Protein AF-A0A846DKX8-F1 (afdb_monomer_lite)

Foldseek 3Di:
DCVVVVCQCPPPHQCVDPVSVVVVVVLLVVLVVLLVVCVVVVHNVSCVPPPQVCPVVVCVVVVNQLVVVLVSLVVVLVPDDPPPNHHPVVNVSSNVSSVVVSVSSD

Radius of gyration: 14.52 Å; chains: 1; bounding box: 29×30×36 Å

Sequence (106 aa):
CIKKYPYLNDAGEANSTPVFKTKCARDIKHYMRLIQYCLVVGGTGPLDEWGIAGQREVYSTLGLPTPPYVAALSFARTRGCAPRDMSAQALTEYNALIDYAINSLS

Secondary structure (DSSP, 8-state):
-TTT-GGGGSTTSTTSSHHHHHHHHHHHHHHHHHHHHHHHHTSSHHHIIIIITTHHHHHHHTT--SHHHHHHHHHHHHH--TTTTS-HHHHHHHHHHHHHHHHTT-

pLDDT: mean 95.01, std 2.7, range [78.56, 98.06]

Structure (mmCIF, N/CA/C/O backbone):
data_AF-A0A846DKX8-F1
#
_entry.id   AF-A0A846DKX8-F1
#
loop_
_atom_site.group_PDB
_atom_site.id
_atom_site.typ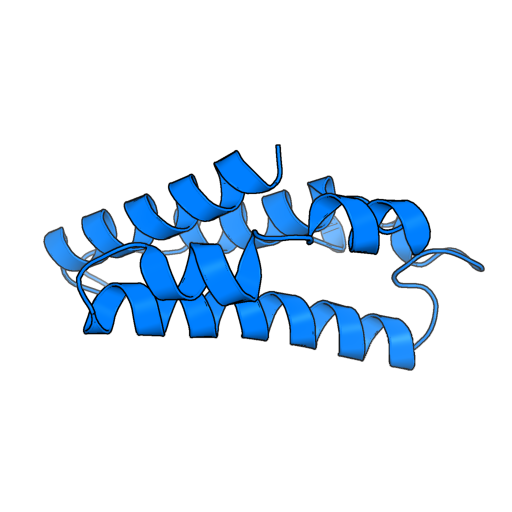e_symbol
_atom_site.label_atom_id
_atom_site.label_alt_id
_atom_site.label_comp_id
_atom_site.label_asym_id
_atom_site.label_entity_id
_atom_site.label_seq_id
_atom_site.pdbx_PDB_ins_code
_atom_site.Cartn_x
_atom_site.Cartn_y
_atom_site.Cartn_z
_atom_site.occupancy
_atom_site.B_iso_or_equiv
_atom_site.auth_seq_id
_atom_site.auth_comp_id
_atom_site.auth_asym_id
_atom_site.auth_atom_id
_atom_site.pdbx_PDB_model_num
ATOM 1 N N . CYS A 1 1 ? 2.083 9.476 -4.465 1.00 80.88 1 CYS A N 1
ATOM 2 C CA . CYS A 1 1 ? 3.222 8.643 -4.913 1.00 80.88 1 CYS A CA 1
ATOM 3 C C . CYS A 1 1 ? 4.049 9.317 -6.015 1.00 80.88 1 CYS A C 1
ATOM 5 O O . CYS A 1 1 ? 5.119 9.808 -5.691 1.00 80.88 1 CYS A O 1
ATOM 7 N N . ILE A 1 2 ? 3.574 9.423 -7.265 1.00 90.00 2 ILE A N 1
ATOM 8 C CA . ILE A 1 2 ? 4.403 9.833 -8.423 1.00 90.00 2 ILE A CA 1
ATOM 9 C C . ILE A 1 2 ? 4.992 11.245 -8.301 1.00 90.00 2 ILE A C 1
ATOM 11 O O . ILE A 1 2 ? 6.154 11.445 -8.620 1.00 90.00 2 ILE A O 1
ATOM 15 N N . LYS A 1 3 ? 4.253 12.211 -7.737 1.00 91.62 3 LYS A N 1
ATOM 16 C CA . LYS A 1 3 ? 4.796 13.557 -7.461 1.00 91.62 3 LYS A CA 1
ATOM 17 C C . LYS A 1 3 ? 6.034 13.534 -6.545 1.00 91.62 3 LYS A C 1
ATOM 19 O O . LYS A 1 3 ? 6.894 14.391 -6.676 1.00 91.62 3 LYS A O 1
ATOM 24 N N . LYS A 1 4 ? 6.109 12.572 -5.615 1.00 93.62 4 LYS A N 1
ATOM 25 C CA . LYS A 1 4 ? 7.245 12.397 -4.692 1.00 93.62 4 LYS A CA 1
ATOM 26 C C . LYS A 1 4 ? 8.397 11.614 -5.338 1.00 93.62 4 LYS A C 1
ATOM 28 O O . LYS A 1 4 ? 9.541 11.823 -4.962 1.00 93.62 4 LYS A O 1
ATOM 33 N N . TYR A 1 5 ? 8.095 10.748 -6.306 1.00 94.94 5 TYR A N 1
ATOM 34 C CA . TYR A 1 5 ? 9.058 9.894 -7.007 1.00 94.94 5 TYR A CA 1
ATOM 35 C C . TYR A 1 5 ? 8.944 10.098 -8.528 1.00 94.94 5 TYR A C 1
ATOM 37 O O . TYR A 1 5 ? 8.446 9.215 -9.231 1.00 94.94 5 TYR A O 1
ATOM 45 N N . PRO A 1 6 ? 9.342 11.277 -9.046 1.00 95.19 6 PRO A N 1
ATOM 46 C CA . PRO A 1 6 ? 9.157 11.614 -10.456 1.00 95.19 6 PRO A CA 1
ATOM 47 C C . PRO A 1 6 ? 9.999 10.743 -11.396 1.00 95.19 6 PRO A C 1
ATOM 49 O O . PRO A 1 6 ? 9.531 10.480 -12.504 1.00 95.19 6 PRO A O 1
ATOM 52 N N . TYR A 1 7 ? 11.153 10.243 -10.928 1.00 94.69 7 TYR A N 1
ATOM 53 C CA . TYR A 1 7 ? 12.066 9.370 -11.683 1.00 94.69 7 TYR A CA 1
ATOM 54 C C . TYR A 1 7 ? 11.379 8.109 -12.222 1.00 94.69 7 TYR A C 1
ATOM 56 O O . TYR A 1 7 ? 11.756 7.589 -13.258 1.00 94.69 7 TYR A O 1
ATOM 64 N N . LEU A 1 8 ? 10.294 7.647 -11.588 1.00 95.19 8 LEU A N 1
ATOM 65 C CA . LEU A 1 8 ? 9.554 6.474 -12.059 1.00 95.19 8 LEU A CA 1
ATOM 66 C C . LEU A 1 8 ? 8.944 6.658 -13.460 1.00 95.19 8 LEU A C 1
ATOM 68 O O . LEU A 1 8 ? 8.486 5.685 -14.056 1.00 95.19 8 LEU A O 1
ATOM 72 N N . ASN A 1 9 ? 8.866 7.893 -13.964 1.00 95.25 9 ASN A N 1
ATOM 73 C CA . ASN A 1 9 ? 8.395 8.186 -15.318 1.00 95.25 9 ASN A CA 1
ATOM 74 C C . ASN A 1 9 ? 9.497 8.079 -16.381 1.00 95.25 9 ASN A C 1
ATOM 76 O O . ASN A 1 9 ? 9.165 8.139 -17.566 1.00 95.25 9 ASN A O 1
ATOM 80 N N . ASP A 1 10 ? 10.761 7.943 -15.980 1.00 95.81 10 ASP A N 1
ATOM 81 C CA . ASP A 1 10 ? 11.889 7.846 -16.899 1.00 95.81 10 ASP A CA 1
ATOM 82 C C . ASP A 1 10 ? 11.808 6.542 -17.707 1.00 95.81 10 ASP A C 1
ATOM 84 O O . ASP A 1 10 ? 11.163 5.570 -17.309 1.00 95.81 10 ASP A O 1
ATOM 88 N N . ALA A 1 11 ? 12.409 6.509 -18.895 1.00 94.44 11 ALA A N 1
ATOM 89 C CA . ALA A 1 11 ? 12.314 5.343 -19.769 1.00 94.44 11 ALA A CA 1
ATOM 90 C C . ALA A 1 11 ? 12.894 4.086 -19.092 1.00 94.44 11 ALA A C 1
ATOM 92 O O . ALA A 1 11 ? 14.018 4.104 -18.604 1.00 94.44 11 ALA A O 1
ATOM 93 N N . GLY A 1 12 ? 12.130 2.989 -19.094 1.00 91.56 12 GLY A N 1
ATOM 94 C CA . GLY A 1 12 ? 12.519 1.732 -18.441 1.00 91.56 12 GLY A CA 1
ATOM 95 C C . GLY A 1 12 ? 12.059 1.596 -16.986 1.00 91.56 12 GLY A C 1
ATOM 96 O O . GLY A 1 12 ? 12.093 0.494 -16.452 1.00 91.56 12 GLY A O 1
ATOM 97 N N . GLU A 1 13 ? 11.545 2.665 -16.374 1.00 94.81 13 GLU A N 1
ATOM 98 C CA . GLU A 1 13 ? 11.098 2.654 -14.979 1.00 94.81 13 GLU A CA 1
ATOM 99 C C . GLU A 1 13 ? 9.640 2.191 -14.804 1.00 94.81 13 GLU A C 1
ATOM 101 O O . GLU A 1 13 ? 8.839 2.131 -15.750 1.00 94.81 13 GLU A O 1
ATOM 106 N N . ALA A 1 14 ? 9.273 1.898 -13.552 1.00 92.56 14 ALA A N 1
ATOM 107 C CA . ALA A 1 14 ? 8.011 1.255 -13.162 1.00 92.56 14 ALA A CA 1
ATOM 108 C C . ALA A 1 14 ? 6.728 2.066 -13.455 1.00 92.56 14 ALA A C 1
ATOM 110 O O . ALA A 1 14 ? 5.623 1.552 -13.287 1.00 92.56 14 ALA A O 1
ATOM 111 N N . ASN A 1 15 ? 6.838 3.325 -13.888 1.00 93.88 15 ASN A N 1
ATOM 112 C CA . ASN A 1 15 ? 5.713 4.198 -14.243 1.00 93.88 15 ASN A CA 1
ATOM 113 C C . ASN A 1 15 ? 5.930 4.919 -15.592 1.00 93.88 15 ASN A C 1
ATOM 115 O O . ASN A 1 15 ? 5.331 5.962 -15.851 1.00 93.88 15 ASN A O 1
ATOM 119 N N . SER A 1 16 ? 6.784 4.370 -16.459 1.00 94.62 16 SER A N 1
ATOM 120 C CA . SER A 1 16 ? 7.209 4.989 -17.722 1.00 94.62 16 SER A CA 1
ATOM 121 C C . SER A 1 16 ? 6.136 4.967 -18.818 1.00 94.62 16 SER A C 1
ATOM 123 O O . SER A 1 16 ? 5.890 5.968 -19.494 1.00 94.62 16 SER A O 1
ATOM 125 N N . THR A 1 17 ? 5.423 3.848 -18.966 1.00 95.75 17 THR A N 1
ATOM 126 C CA . THR A 1 17 ? 4.411 3.658 -20.020 1.00 95.75 17 THR A CA 1
ATOM 127 C C . THR A 1 17 ? 2.981 3.906 -19.520 1.00 95.75 17 THR A C 1
ATOM 129 O O . THR A 1 17 ? 2.704 3.741 -18.327 1.00 95.75 17 THR A O 1
ATOM 132 N N . PRO A 1 18 ? 2.018 4.239 -20.406 1.00 94.94 18 PRO A N 1
ATOM 133 C CA . PRO A 1 18 ? 0.604 4.341 -20.029 1.00 94.94 18 PRO A CA 1
ATOM 134 C C . PRO A 1 18 ? 0.060 3.066 -19.368 1.00 94.94 18 PRO A C 1
ATOM 136 O O . PRO A 1 18 ? -0.674 3.140 -18.388 1.00 94.94 18 PRO A O 1
ATOM 139 N N . VAL A 1 19 ? 0.482 1.892 -19.849 1.00 96.06 19 VAL A N 1
ATOM 140 C CA . VAL A 1 19 ? 0.071 0.596 -19.288 1.00 96.06 19 VAL A CA 1
ATOM 141 C C . VAL A 1 19 ? 0.583 0.427 -17.856 1.00 96.06 19 VAL A C 1
ATOM 143 O O . VAL A 1 19 ? -0.170 -0.013 -16.986 1.00 96.06 19 VAL A O 1
ATOM 146 N N . PHE A 1 20 ? 1.838 0.791 -17.584 1.00 94.81 20 PHE A N 1
ATOM 147 C CA . PHE A 1 20 ? 2.412 0.703 -16.237 1.00 94.81 20 PHE A CA 1
ATOM 148 C C . PHE A 1 20 ? 1.740 1.679 -15.271 1.00 94.81 20 PHE A C 1
ATOM 150 O O . PHE A 1 20 ? 1.392 1.287 -14.159 1.00 94.81 20 PHE A O 1
ATOM 157 N N . LYS A 1 21 ? 1.424 2.895 -15.731 1.00 94.38 21 LYS A N 1
ATOM 158 C CA . LYS A 1 21 ? 0.644 3.880 -14.965 1.00 94.38 21 LYS A CA 1
ATOM 159 C C . LYS A 1 21 ? -0.716 3.323 -14.539 1.00 94.38 21 LYS A C 1
ATOM 161 O O . LYS A 1 21 ? -1.079 3.397 -13.364 1.00 94.38 21 LYS A O 1
ATOM 166 N N . THR A 1 22 ? -1.454 2.711 -15.467 1.00 96.19 22 THR A N 1
ATOM 167 C CA . THR A 1 22 ? -2.756 2.097 -15.162 1.00 96.19 22 THR A CA 1
ATOM 168 C C . THR A 1 22 ? -2.625 0.915 -14.200 1.00 96.19 22 THR A C 1
ATOM 170 O O . THR A 1 22 ? -3.448 0.775 -13.295 1.00 96.19 22 THR A O 1
ATOM 173 N N . LYS A 1 23 ? -1.586 0.081 -14.344 1.00 95.31 23 LYS A N 1
ATOM 174 C CA . LYS A 1 23 ? -1.329 -1.044 -13.427 1.00 95.31 23 LYS A CA 1
ATOM 175 C C . LYS A 1 23 ? -0.958 -0.572 -12.017 1.00 95.31 23 LYS A C 1
ATOM 177 O O . LYS A 1 23 ? -1.519 -1.084 -11.058 1.00 95.31 23 LYS A O 1
ATOM 182 N N . CYS A 1 24 ? -0.122 0.455 -11.884 1.00 94.38 24 CYS A N 1
ATOM 183 C CA . CYS A 1 24 ? 0.210 1.052 -10.589 1.00 94.38 24 CYS A CA 1
ATOM 184 C C . CYS A 1 24 ? -1.048 1.592 -9.879 1.00 94.38 24 CYS A C 1
ATOM 186 O O . CYS A 1 24 ? -1.299 1.287 -8.713 1.00 94.38 24 CYS A O 1
ATOM 188 N N . ALA A 1 25 ? -1.913 2.318 -10.599 1.00 94.56 25 ALA A N 1
ATOM 189 C CA . ALA A 1 25 ? -3.184 2.796 -10.046 1.00 94.56 25 ALA A CA 1
ATOM 190 C C . ALA A 1 25 ? -4.125 1.646 -9.634 1.00 94.56 25 ALA A C 1
ATOM 192 O O . ALA A 1 25 ? -4.810 1.731 -8.610 1.00 94.56 25 ALA A O 1
ATOM 193 N N . ARG A 1 26 ? -4.145 0.555 -10.409 1.00 96.81 26 ARG A N 1
ATOM 194 C CA . ARG A 1 26 ? -4.889 -0.667 -10.079 1.00 96.81 26 ARG A CA 1
ATOM 195 C C . ARG A 1 26 ? -4.396 -1.284 -8.770 1.00 96.81 26 ARG A C 1
ATOM 197 O O . ARG A 1 26 ? -5.234 -1.699 -7.976 1.00 96.81 26 ARG A O 1
ATOM 204 N N . ASP A 1 27 ? -3.092 -1.329 -8.525 1.00 95.81 27 ASP A N 1
ATOM 205 C CA . ASP A 1 27 ? -2.549 -1.938 -7.306 1.00 95.81 27 ASP A CA 1
ATOM 206 C C . ASP A 1 27 ? -2.926 -1.126 -6.059 1.00 95.81 27 ASP A C 1
ATOM 208 O O . ASP A 1 27 ? -3.374 -1.692 -5.065 1.00 95.81 27 ASP A O 1
ATOM 212 N N . ILE A 1 28 ? -2.889 0.210 -6.130 1.00 95.81 28 ILE A N 1
ATOM 213 C CA . ILE A 1 28 ? -3.394 1.060 -5.036 1.00 95.81 28 ILE A CA 1
ATOM 214 C C . ILE A 1 28 ? -4.892 0.830 -4.795 1.00 95.81 28 ILE A C 1
ATOM 216 O O . ILE A 1 28 ? -5.329 0.720 -3.648 1.00 95.81 28 ILE A O 1
ATOM 220 N N . LYS A 1 29 ? -5.691 0.695 -5.863 1.00 96.81 29 LYS A N 1
ATOM 221 C CA . LYS A 1 29 ? -7.108 0.314 -5.744 1.00 96.81 29 LYS A CA 1
ATOM 222 C C . LYS A 1 29 ? -7.264 -1.062 -5.088 1.00 96.81 29 LYS A C 1
ATOM 224 O O . LYS A 1 29 ? -8.208 -1.262 -4.326 1.00 96.81 29 LYS A O 1
ATOM 229 N N . HIS A 1 30 ? -6.360 -1.998 -5.369 1.00 97.25 30 HIS A N 1
ATOM 230 C CA . HIS A 1 30 ? -6.372 -3.327 -4.771 1.00 97.25 30 HIS A CA 1
ATOM 231 C C . HIS A 1 30 ? -6.146 -3.261 -3.257 1.00 97.25 30 HIS A C 1
ATOM 233 O O . HIS A 1 30 ? -6.966 -3.804 -2.524 1.00 97.25 30 HIS A O 1
ATOM 239 N N . TYR A 1 31 ? -5.137 -2.521 -2.785 1.00 96.94 31 TYR A N 1
ATOM 240 C CA . TYR A 1 31 ? -4.926 -2.309 -1.347 1.00 96.94 31 TYR A CA 1
ATOM 241 C C . TYR A 1 31 ? -6.139 -1.674 -0.666 1.00 96.94 31 TYR A C 1
ATOM 243 O O . TYR A 1 31 ? -6.595 -2.177 0.355 1.00 96.94 31 TYR A O 1
ATOM 251 N N . MET A 1 32 ? -6.722 -0.620 -1.249 1.00 96.88 32 MET A N 1
ATOM 252 C CA . MET A 1 32 ? -7.913 0.028 -0.676 1.00 96.88 32 MET A CA 1
ATOM 253 C C . MET A 1 32 ? -9.113 -0.921 -0.591 1.00 96.88 32 MET A C 1
ATOM 255 O O . MET A 1 32 ? -9.892 -0.862 0.358 1.00 96.88 32 MET A O 1
ATOM 259 N N . ARG A 1 33 ? -9.254 -1.822 -1.566 1.00 97.94 33 ARG A N 1
ATOM 260 C CA . ARG A 1 33 ? -10.288 -2.859 -1.553 1.00 97.94 33 ARG A CA 1
ATOM 261 C C . ARG A 1 33 ? -10.041 -3.900 -0.459 1.00 97.94 33 ARG A C 1
ATOM 263 O O . ARG A 1 33 ? -10.989 -4.275 0.218 1.00 97.94 33 ARG A O 1
ATOM 270 N N . LEU A 1 34 ? -8.799 -4.339 -0.258 1.00 97.50 34 LEU A N 1
ATOM 271 C CA . LEU A 1 34 ? -8.470 -5.268 0.827 1.00 97.50 34 LEU A CA 1
ATOM 272 C C . LEU A 1 34 ? -8.679 -4.622 2.201 1.00 97.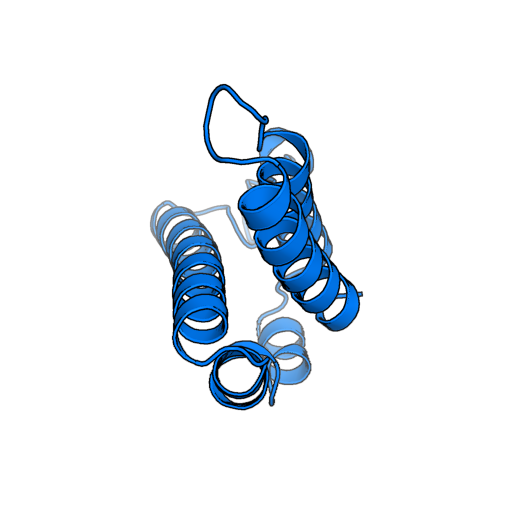50 34 LEU A C 1
ATOM 274 O O . LEU A 1 34 ? -9.281 -5.244 3.066 1.00 97.50 34 LEU A O 1
ATOM 278 N N . ILE A 1 35 ? -8.303 -3.351 2.371 1.00 97.00 35 ILE A N 1
ATOM 279 C CA . ILE A 1 35 ? -8.590 -2.579 3.592 1.00 97.00 35 ILE A CA 1
ATOM 280 C C . ILE A 1 35 ? -10.100 -2.525 3.859 1.00 97.00 35 ILE A C 1
ATOM 282 O O . ILE A 1 35 ? -10.530 -2.728 4.991 1.00 97.00 35 ILE A O 1
ATOM 286 N N . GLN A 1 36 ? -10.921 -2.310 2.826 1.00 97.12 36 GLN A N 1
ATOM 287 C CA . GLN A 1 36 ? -12.377 -2.374 2.967 1.00 97.12 36 GLN A CA 1
ATOM 288 C C . GLN A 1 36 ? -12.845 -3.757 3.441 1.00 97.12 36 GLN A C 1
ATOM 290 O O . GLN A 1 36 ? -13.702 -3.834 4.316 1.00 97.12 36 GLN A O 1
ATOM 295 N N . TYR A 1 37 ? -12.297 -4.846 2.899 1.00 98.06 37 TYR A N 1
ATOM 296 C CA . TYR A 1 37 ? -12.649 -6.194 3.353 1.00 98.06 37 TYR A CA 1
ATOM 297 C C . TYR A 1 37 ? -12.243 -6.432 4.807 1.00 98.06 37 TYR A C 1
ATOM 299 O O . TYR A 1 37 ? -13.034 -6.982 5.567 1.00 98.06 37 TYR A O 1
ATOM 307 N N . CYS A 1 38 ? -11.070 -5.951 5.218 1.00 97.44 38 CYS A N 1
ATOM 308 C CA . CYS A 1 38 ? -10.628 -6.012 6.608 1.00 97.44 38 CYS A CA 1
ATOM 309 C C . CYS A 1 38 ? -11.571 -5.257 7.554 1.00 97.44 38 CYS A C 1
ATOM 311 O O . CYS A 1 38 ? -11.899 -5.771 8.620 1.00 97.44 38 CYS A O 1
ATOM 313 N N . LEU A 1 39 ? -12.075 -4.084 7.147 1.00 96.38 39 LEU A N 1
ATOM 314 C CA . LEU A 1 39 ? -13.082 -3.337 7.914 1.00 96.38 39 LEU A CA 1
ATOM 315 C C . LEU A 1 39 ? -14.406 -4.107 8.049 1.00 96.38 39 LEU A C 1
ATOM 317 O O . LEU A 1 39 ? -15.035 -4.047 9.098 1.00 96.38 39 LEU A O 1
ATOM 321 N N . VAL A 1 40 ? -14.833 -4.825 7.004 1.00 97.00 40 VAL A N 1
ATOM 322 C CA . VAL A 1 40 ? -16.075 -5.623 7.028 1.00 97.00 40 VAL A CA 1
ATOM 323 C C . VAL A 1 40 ? -15.927 -6.872 7.898 1.00 97.00 40 VAL A C 1
ATOM 325 O O . VAL A 1 40 ? -16.851 -7.223 8.625 1.00 97.00 40 VAL A O 1
ATOM 328 N N . VAL A 1 41 ? -14.777 -7.545 7.825 1.00 96.50 41 VAL A N 1
ATOM 329 C CA . VAL A 1 41 ? -14.490 -8.767 8.595 1.00 96.50 41 VAL A CA 1
ATOM 330 C C . VAL A 1 41 ? -14.127 -8.454 10.053 1.00 96.50 41 VAL A C 1
ATOM 332 O O . VAL A 1 41 ? -14.324 -9.299 10.922 1.00 96.50 41 VAL A O 1
ATOM 335 N N . GLY A 1 42 ? -13.620 -7.252 10.337 1.00 94.56 42 GLY A N 1
ATOM 336 C CA . GLY A 1 42 ? -13.133 -6.870 11.665 1.00 94.56 42 GLY A CA 1
ATOM 337 C C . GLY A 1 42 ? -11.757 -7.458 11.996 1.00 94.56 42 GLY A C 1
ATOM 338 O O . GLY A 1 42 ? -11.483 -7.768 13.151 1.00 94.56 42 GLY A O 1
ATOM 339 N N . GLY A 1 43 ? -10.895 -7.648 10.992 1.00 94.75 43 GLY A N 1
ATOM 340 C CA . GLY A 1 43 ? -9.564 -8.243 11.157 1.00 94.75 43 GLY A CA 1
ATOM 341 C C . GLY A 1 43 ? -8.691 -8.116 9.906 1.00 94.75 43 GLY A C 1
ATOM 342 O O . GLY A 1 43 ? -9.154 -7.636 8.876 1.00 94.75 43 GLY A O 1
ATOM 343 N N . THR A 1 44 ? -7.427 -8.545 9.978 1.00 96.81 44 THR A N 1
ATOM 344 C CA . THR A 1 44 ? -6.425 -8.354 8.903 1.00 96.81 44 THR A CA 1
ATOM 345 C C . THR A 1 44 ? -6.373 -9.472 7.862 1.00 96.81 44 THR A C 1
ATOM 347 O O . THR A 1 44 ? -5.745 -9.287 6.824 1.00 96.81 44 THR A O 1
ATOM 350 N N . GLY A 1 45 ? -7.080 -10.588 8.079 1.00 96.19 45 GLY A N 1
ATOM 351 C CA . GLY A 1 45 ? -6.994 -11.797 7.245 1.00 96.19 45 GLY A CA 1
ATOM 352 C C . GLY A 1 45 ? -7.044 -11.562 5.725 1.00 96.19 45 GLY A C 1
ATOM 353 O O . GLY A 1 45 ? -6.150 -12.038 5.026 1.00 96.19 45 GLY A O 1
ATOM 354 N N . PRO A 1 46 ? -8.004 -10.778 5.183 1.00 96.75 46 PRO A N 1
ATOM 355 C CA . PRO A 1 46 ? -8.046 -10.495 3.745 1.00 96.75 46 PRO A CA 1
ATOM 356 C C . PRO A 1 46 ? -6.792 -9.796 3.205 1.00 96.75 46 PRO A C 1
ATOM 358 O O . PRO A 1 46 ? -6.406 -10.011 2.058 1.00 96.75 46 PRO A O 1
ATOM 361 N N . LEU A 1 47 ? -6.163 -8.933 4.005 1.00 96.25 47 LEU A N 1
ATOM 362 C CA . LEU A 1 47 ? -4.929 -8.256 3.622 1.00 96.25 47 LEU A CA 1
ATOM 363 C C . LEU A 1 47 ? -3.723 -9.195 3.736 1.00 96.25 47 LEU A C 1
ATOM 365 O O . LEU A 1 47 ? -2.864 -9.174 2.856 1.00 96.25 47 LEU A O 1
ATOM 369 N N . ASP A 1 48 ? -3.689 -10.038 4.766 1.00 95.81 48 ASP A N 1
ATOM 370 C CA . ASP A 1 48 ? -2.601 -10.985 5.017 1.00 95.81 48 ASP A CA 1
ATOM 371 C C . ASP A 1 48 ? -2.491 -12.017 3.892 1.00 95.81 48 ASP A C 1
ATOM 373 O O . ASP A 1 48 ? -1.432 -12.177 3.283 1.00 95.81 48 ASP A O 1
ATOM 377 N N . GLU A 1 49 ? -3.608 -12.667 3.564 1.00 95.19 49 GLU A N 1
ATOM 378 C CA . GLU A 1 49 ? -3.638 -13.768 2.602 1.00 95.19 49 GLU A CA 1
ATOM 379 C C . GLU A 1 49 ? -3.561 -13.300 1.147 1.00 95.19 49 GLU A C 1
ATOM 381 O O . GLU A 1 49 ? -2.956 -13.978 0.316 1.00 95.19 49 GLU A O 1
ATOM 386 N N . TRP A 1 50 ? -4.199 -12.175 0.804 1.00 94.06 50 TRP A N 1
ATOM 38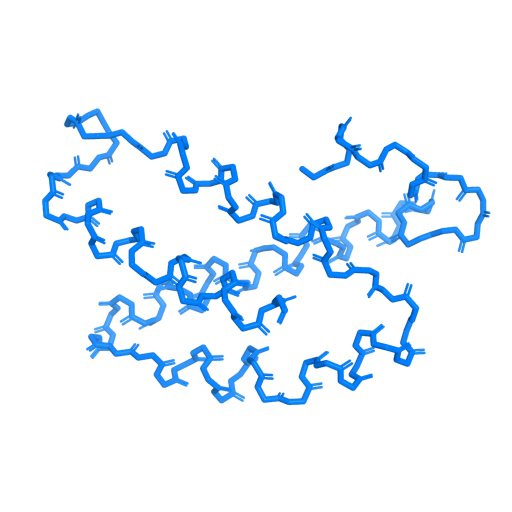7 C CA . TRP A 1 50 ? -4.356 -11.759 -0.599 1.00 94.06 50 TRP A CA 1
ATOM 388 C C . TRP A 1 50 ? -3.505 -10.548 -0.983 1.00 94.06 50 TRP A C 1
ATOM 390 O O . TRP A 1 50 ? -3.392 -10.241 -2.170 1.00 94.06 50 TRP A O 1
ATOM 400 N N . GLY A 1 51 ? -2.945 -9.838 -0.002 1.00 93.12 51 GLY A N 1
ATOM 401 C CA . GLY A 1 51 ? -2.153 -8.629 -0.217 1.00 93.12 51 GLY A CA 1
ATOM 402 C C . GLY A 1 51 ? -0.684 -8.785 0.159 1.00 93.12 51 GLY A C 1
ATOM 403 O O . GLY A 1 51 ? 0.172 -8.388 -0.625 1.00 93.12 51 GLY A O 1
ATOM 404 N N . ILE A 1 52 ? -0.400 -9.331 1.345 1.00 94.31 52 ILE A N 1
ATOM 405 C CA . ILE A 1 52 ? 0.939 -9.332 1.957 1.00 94.31 52 ILE A CA 1
ATOM 406 C C . ILE A 1 52 ? 1.711 -10.615 1.636 1.00 94.31 52 ILE A C 1
ATOM 408 O O . ILE A 1 52 ? 2.900 -10.553 1.311 1.00 94.31 52 ILE A O 1
ATOM 412 N N . ALA A 1 53 ? 1.058 -11.776 1.703 1.00 94.81 53 ALA A N 1
ATOM 413 C CA . ALA A 1 53 ? 1.694 -13.055 1.408 1.00 94.81 53 ALA A CA 1
ATOM 414 C C . ALA A 1 53 ? 2.262 -13.085 -0.027 1.00 94.81 53 ALA A C 1
ATOM 416 O O . ALA A 1 53 ? 1.537 -12.919 -1.006 1.00 94.81 53 ALA A O 1
ATOM 417 N N . GLY A 1 54 ? 3.579 -13.286 -0.161 1.00 91.50 54 GLY A N 1
ATOM 418 C CA . GLY A 1 54 ? 4.278 -13.352 -1.455 1.00 91.50 54 GLY A CA 1
ATOM 419 C C . GLY A 1 54 ? 4.529 -11.999 -2.140 1.00 91.50 54 GLY A C 1
ATOM 420 O O . GLY A 1 54 ? 5.091 -11.936 -3.236 1.00 91.50 54 GLY A O 1
ATOM 421 N N . GLN A 1 55 ? 4.107 -10.896 -1.522 1.00 94.12 55 GLN A N 1
ATOM 422 C CA . GLN A 1 55 ? 4.178 -9.562 -2.114 1.00 94.12 55 GLN A CA 1
ATOM 423 C C . GLN A 1 55 ? 5.622 -9.086 -2.328 1.00 94.12 55 GLN A C 1
ATOM 425 O O . GLN A 1 55 ? 5.942 -8.472 -3.349 1.00 94.12 55 GLN A O 1
ATOM 430 N N . ARG A 1 56 ? 6.504 -9.356 -1.359 1.00 91.81 56 ARG A N 1
ATOM 431 C CA . ARG A 1 56 ? 7.907 -8.917 -1.383 1.00 91.81 56 ARG A CA 1
ATOM 432 C C . ARG A 1 56 ? 8.672 -9.585 -2.522 1.00 91.81 56 ARG A C 1
ATOM 434 O O . ARG A 1 56 ? 9.451 -8.925 -3.207 1.00 91.81 56 ARG A O 1
ATOM 441 N N . GLU A 1 57 ? 8.425 -10.869 -2.736 1.00 94.44 57 GLU A N 1
ATOM 442 C CA . GLU A 1 57 ? 9.000 -11.670 -3.805 1.00 94.44 57 GLU A CA 1
ATOM 443 C C . GLU A 1 57 ? 8.567 -11.121 -5.164 1.00 94.44 57 GLU A C 1
ATOM 445 O O . GLU A 1 57 ? 9.419 -10.808 -5.994 1.00 94.44 57 GLU A O 1
ATOM 450 N N . VAL A 1 58 ? 7.262 -10.895 -5.362 1.00 94.88 58 VAL A N 1
ATOM 451 C CA . VAL A 1 58 ? 6.728 -10.361 -6.625 1.00 94.88 58 VAL A CA 1
ATOM 452 C C . VAL A 1 58 ? 7.299 -8.977 -6.934 1.00 94.88 58 VAL A C 1
ATOM 454 O O . VAL A 1 58 ? 7.750 -8.737 -8.055 1.00 94.88 58 VAL A O 1
ATOM 457 N N . TYR A 1 59 ? 7.311 -8.060 -5.964 1.00 94.31 59 TYR A N 1
ATOM 458 C CA . TYR A 1 59 ? 7.812 -6.702 -6.191 1.00 94.31 59 TYR A CA 1
ATOM 459 C C . TYR A 1 59 ? 9.315 -6.682 -6.461 1.00 94.31 59 TYR A C 1
ATOM 461 O O . TYR A 1 59 ? 9.752 -5.984 -7.374 1.00 94.31 59 TYR A O 1
ATOM 469 N N . SER A 1 60 ? 10.094 -7.501 -5.751 1.00 92.88 60 SER A N 1
ATOM 470 C CA . SER A 1 60 ? 11.529 -7.651 -6.001 1.00 92.88 60 SER A CA 1
ATOM 471 C C . SER A 1 60 ? 11.807 -8.192 -7.408 1.00 92.88 60 SER A C 1
ATOM 473 O O . SER A 1 60 ? 12.581 -7.600 -8.159 1.00 92.88 60 SER A O 1
ATOM 475 N N . THR A 1 61 ? 11.123 -9.266 -7.820 1.00 95.06 61 THR A N 1
ATOM 476 C CA . THR A 1 61 ? 11.313 -9.881 -9.145 1.00 95.06 61 THR A CA 1
ATOM 477 C C . THR A 1 61 ? 10.904 -8.956 -10.292 1.00 95.06 61 THR A C 1
ATOM 479 O O . THR A 1 61 ? 11.520 -8.989 -11.355 1.00 95.06 61 THR A O 1
ATOM 482 N N . LEU A 1 62 ? 9.887 -8.117 -10.092 1.00 93.12 62 LEU A N 1
ATOM 483 C CA . LEU A 1 62 ? 9.425 -7.155 -11.095 1.00 93.12 62 LEU A CA 1
ATOM 484 C C . LEU A 1 62 ? 10.180 -5.815 -11.060 1.00 93.12 62 LEU A C 1
ATOM 486 O O . LEU A 1 62 ? 9.858 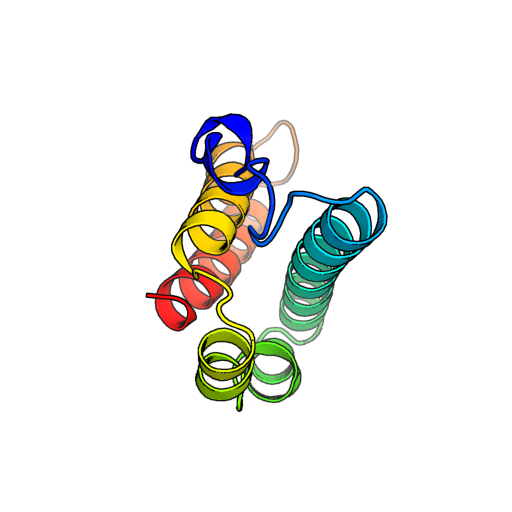-4.931 -11.853 1.00 93.12 62 LEU A O 1
ATOM 490 N N . GLY A 1 63 ? 11.149 -5.638 -10.153 1.00 92.00 63 GLY A N 1
ATOM 491 C CA . GLY A 1 63 ? 11.868 -4.372 -9.987 1.00 92.00 63 GLY A CA 1
ATOM 492 C C . GLY A 1 63 ? 10.969 -3.223 -9.517 1.00 92.00 63 GLY A C 1
ATOM 493 O O . GLY A 1 63 ? 11.221 -2.064 -9.841 1.00 92.00 63 GLY A O 1
ATOM 494 N N . LEU A 1 64 ? 9.893 -3.529 -8.787 1.00 94.00 64 LEU A N 1
ATOM 495 C CA . LEU A 1 64 ? 8.938 -2.544 -8.292 1.00 94.00 64 LEU A CA 1
ATOM 496 C C . LEU A 1 64 ? 9.381 -2.025 -6.916 1.00 94.00 64 LEU A C 1
ATOM 498 O O . LEU A 1 64 ? 9.397 -2.785 -5.945 1.00 94.00 64 LEU A O 1
ATOM 502 N N . PRO A 1 65 ? 9.707 -0.730 -6.784 1.00 93.56 65 PRO A N 1
ATOM 503 C CA . PRO A 1 65 ? 10.068 -0.164 -5.492 1.00 93.56 65 PRO A CA 1
ATOM 504 C C . PRO A 1 65 ? 8.841 -0.082 -4.572 1.00 93.56 65 PRO A C 1
ATOM 506 O O . PRO A 1 65 ? 7.776 0.376 -4.987 1.00 93.56 65 PRO A O 1
ATOM 509 N N . THR A 1 66 ? 8.994 -0.455 -3.297 1.00 94.50 66 THR A N 1
ATOM 510 C CA . THR A 1 66 ? 7.942 -0.322 -2.268 1.00 94.50 66 THR A CA 1
ATOM 511 C C . THR A 1 66 ? 7.711 1.111 -1.748 1.00 94.50 66 THR A C 1
ATOM 513 O O . THR A 1 66 ? 6.554 1.439 -1.459 1.00 94.50 66 THR A O 1
ATOM 516 N N . PRO A 1 67 ? 8.703 2.035 -1.687 1.00 94.62 67 PRO A N 1
ATOM 517 C CA . PRO A 1 67 ? 8.482 3.386 -1.150 1.00 94.62 67 PRO A CA 1
ATOM 518 C C . PRO A 1 67 ? 7.368 4.210 -1.833 1.00 94.62 67 PRO A C 1
ATOM 520 O O . PRO A 1 67 ? 6.657 4.949 -1.145 1.00 94.62 67 PRO A O 1
ATOM 523 N N . PRO A 1 68 ? 7.135 4.105 -3.158 1.00 94.75 68 PRO A N 1
ATOM 524 C CA . PRO A 1 68 ? 5.987 4.733 -3.810 1.00 94.75 68 PRO A CA 1
ATOM 525 C C . PRO A 1 68 ? 4.628 4.232 -3.314 1.00 94.75 68 PRO A C 1
ATOM 527 O O . PRO A 1 68 ? 3.712 5.052 -3.198 1.00 94.75 68 PRO A O 1
ATOM 530 N N . TYR A 1 69 ? 4.500 2.938 -2.997 1.00 95.25 69 TYR A N 1
ATOM 531 C CA . TYR A 1 69 ? 3.283 2.355 -2.423 1.00 95.25 69 TYR A CA 1
ATOM 532 C C . TYR A 1 69 ? 3.049 2.900 -1.016 1.00 95.25 69 TYR A C 1
ATOM 534 O O . TYR A 1 69 ? 1.975 3.440 -0.746 1.00 95.25 69 TYR A O 1
ATOM 542 N N . VAL A 1 70 ? 4.089 2.896 -0.173 1.00 96.06 70 VAL A N 1
ATOM 543 C CA . VAL A 1 70 ? 4.052 3.515 1.162 1.00 96.06 70 VAL A CA 1
ATOM 544 C C . VAL A 1 70 ? 3.609 4.973 1.060 1.00 96.06 70 VAL A C 1
ATOM 546 O O . VAL A 1 70 ? 2.649 5.376 1.704 1.00 96.06 70 VAL A O 1
ATOM 549 N N . ALA A 1 71 ? 4.203 5.765 0.165 1.00 95.81 71 ALA A N 1
ATOM 550 C CA . ALA A 1 71 ? 3.820 7.165 -0.005 1.00 95.81 71 ALA A CA 1
ATOM 551 C C . ALA A 1 71 ? 2.385 7.372 -0.523 1.00 95.81 71 ALA A C 1
ATOM 553 O O . ALA A 1 71 ? 1.820 8.448 -0.319 1.00 95.81 71 ALA A O 1
ATOM 554 N N . ALA A 1 72 ? 1.801 6.408 -1.241 1.00 95.69 72 ALA A N 1
ATOM 555 C CA . ALA A 1 72 ? 0.398 6.465 -1.646 1.00 95.69 72 ALA A CA 1
ATOM 556 C C . ALA A 1 72 ? -0.529 6.199 -0.452 1.00 95.69 72 ALA A C 1
ATOM 558 O O . ALA A 1 72 ? -1.454 6.974 -0.212 1.00 95.69 72 ALA A O 1
ATOM 559 N N . LEU A 1 73 ? -0.240 5.146 0.314 1.00 96.12 73 LEU A N 1
ATOM 560 C CA . LEU A 1 73 ? -1.013 4.753 1.490 1.00 96.12 73 LEU A CA 1
ATOM 561 C C . LEU A 1 73 ? -0.908 5.794 2.609 1.00 96.12 73 LEU A C 1
ATOM 563 O O . LEU A 1 73 ? -1.928 6.221 3.144 1.00 96.12 73 LEU A O 1
ATOM 567 N N . SER A 1 74 ? 0.293 6.309 2.890 1.00 96.00 74 SER A N 1
ATOM 568 C CA . SER A 1 74 ? 0.488 7.379 3.875 1.00 96.00 74 SER A CA 1
ATOM 569 C C . SER A 1 74 ? -0.280 8.647 3.507 1.00 96.00 74 SER A C 1
ATOM 571 O O . SER A 1 74 ? -0.780 9.329 4.395 1.00 96.00 74 SER A O 1
ATOM 573 N N . PHE A 1 75 ? -0.399 8.971 2.214 1.00 95.88 75 PHE A N 1
ATOM 574 C CA . PHE A 1 75 ? -1.209 10.109 1.777 1.00 95.88 75 PHE A CA 1
ATOM 575 C C . PHE A 1 75 ? -2.705 9.869 2.013 1.00 95.88 75 PHE A C 1
ATOM 577 O O . PHE A 1 75 ? -3.404 10.779 2.447 1.00 95.88 75 PHE A O 1
ATOM 584 N N . ALA A 1 76 ? -3.200 8.657 1.752 1.00 94.88 76 ALA A N 1
ATOM 585 C CA . ALA A 1 76 ? -4.596 8.313 2.012 1.00 94.88 76 ALA A CA 1
ATOM 586 C C . ALA A 1 76 ? -4.932 8.413 3.511 1.00 94.88 76 ALA A C 1
ATOM 588 O O . ALA A 1 76 ? -5.919 9.053 3.872 1.00 94.88 76 ALA A O 1
ATOM 589 N N . ARG A 1 77 ? -4.047 7.893 4.373 1.00 95.19 77 ARG A N 1
ATOM 590 C CA . ARG A 1 77 ? -4.139 8.010 5.836 1.00 95.19 77 ARG A CA 1
ATOM 591 C C . ARG A 1 77 ? -4.223 9.464 6.301 1.00 95.19 77 ARG A C 1
ATOM 593 O O . ARG A 1 77 ? -5.147 9.834 7.011 1.00 95.19 77 ARG A O 1
ATOM 600 N N . THR A 1 78 ? -3.272 10.311 5.894 1.00 95.00 78 THR A N 1
ATOM 601 C CA . THR A 1 78 ? -3.204 11.706 6.374 1.00 95.00 78 THR A CA 1
ATOM 602 C C . THR A 1 78 ? -4.285 12.603 5.786 1.00 95.00 78 THR A C 1
ATOM 604 O O . THR A 1 78 ? -4.593 13.648 6.355 1.00 95.00 78 THR A O 1
ATOM 607 N N . ARG A 1 79 ? -4.863 12.220 4.643 1.00 95.81 79 ARG A N 1
ATOM 608 C CA . ARG A 1 79 ? -5.960 12.959 4.021 1.00 95.81 79 ARG A CA 1
ATOM 609 C C . ARG A 1 79 ? -7.304 12.697 4.703 1.00 95.81 79 ARG A C 1
ATOM 611 O O . ARG A 1 79 ? -8.167 13.570 4.606 1.00 95.81 79 ARG A O 1
ATOM 618 N N . GLY A 1 80 ? -7.494 11.544 5.345 1.00 91.88 80 GLY A N 1
ATOM 619 C CA . GLY A 1 80 ? -8.724 11.224 6.068 1.00 91.88 80 GLY A CA 1
ATOM 620 C C . GLY A 1 80 ? -8.982 12.217 7.202 1.00 91.88 80 GLY A C 1
ATOM 621 O O . GLY A 1 80 ? -8.093 12.504 8.000 1.00 91.88 80 GLY A O 1
ATOM 622 N N . CYS A 1 81 ? -10.193 12.770 7.265 1.00 94.88 81 CYS A N 1
ATOM 623 C CA . CYS A 1 81 ? -10.544 13.793 8.245 1.00 94.88 81 CYS A CA 1
ATOM 624 C C . CYS A 1 81 ? -11.868 13.470 8.943 1.00 94.88 81 CYS A C 1
ATOM 626 O O . CYS A 1 81 ? -12.879 13.227 8.289 1.00 94.88 81 CYS A O 1
ATOM 628 N N . ALA A 1 82 ? -11.881 13.540 10.274 1.00 94.69 82 ALA A N 1
ATOM 629 C CA . ALA A 1 82 ? -13.100 13.527 11.075 1.00 94.69 82 ALA A CA 1
ATOM 630 C C . ALA A 1 82 ? -13.391 14.950 11.587 1.00 94.69 82 ALA A C 1
ATOM 632 O O . ALA A 1 82 ? -12.452 15.645 11.981 1.00 94.69 82 ALA A O 1
ATOM 633 N N . PRO A 1 83 ? -14.655 15.415 11.589 1.00 95.00 83 PRO A N 1
ATOM 634 C CA . PRO A 1 83 ? -15.879 14.693 11.214 1.00 95.00 83 PRO A CA 1
ATOM 635 C C . PRO A 1 83 ? -16.235 14.771 9.718 1.00 95.00 83 PRO A C 1
ATOM 637 O O . PRO A 1 83 ? -17.277 14.269 9.313 1.00 95.00 83 PRO A O 1
ATOM 640 N N . ARG A 1 84 ? -15.420 15.446 8.898 1.00 96.94 84 ARG A N 1
ATOM 641 C CA . ARG A 1 84 ? -15.758 15.775 7.505 1.00 96.94 84 ARG A CA 1
ATOM 642 C C . ARG A 1 84 ? -16.026 14.544 6.631 1.00 96.94 84 ARG A C 1
ATOM 644 O O . ARG A 1 84 ? -17.004 14.534 5.893 1.00 96.94 84 ARG A O 1
ATOM 651 N N . ASP A 1 85 ? -15.114 13.577 6.650 1.00 96.50 85 ASP A N 1
ATOM 652 C CA . ASP A 1 85 ? -15.127 12.421 5.751 1.00 96.50 85 ASP A CA 1
ATOM 653 C C . ASP A 1 85 ? -15.716 11.175 6.450 1.00 96.50 85 ASP A C 1
ATOM 655 O O . ASP A 1 85 ? -16.326 10.335 5.794 1.00 96.50 85 ASP A O 1
ATOM 659 N N . MET A 1 86 ? -15.549 11.051 7.775 1.00 95.94 86 MET A N 1
ATOM 660 C CA . MET A 1 86 ? -16.069 9.944 8.595 1.00 95.94 86 MET A CA 1
ATOM 661 C C . MET A 1 86 ? -16.091 10.289 10.097 1.00 95.94 86 MET A C 1
ATOM 663 O O . MET A 1 86 ? -15.587 11.334 10.513 1.00 95.94 86 MET A O 1
ATOM 667 N N . SER A 1 87 ? -16.662 9.409 10.929 1.00 97.69 87 SER A N 1
ATOM 668 C CA . SER A 1 87 ? -16.636 9.563 12.392 1.00 97.69 87 SER A CA 1
ATOM 669 C C . SER A 1 87 ? -15.225 9.375 12.962 1.00 97.69 87 SER A C 1
ATOM 671 O O . SER A 1 87 ? -14.372 8.740 12.342 1.00 97.69 87 SER A O 1
ATOM 673 N N . ALA A 1 88 ? -14.979 9.894 14.170 1.00 97.19 88 ALA A N 1
ATOM 674 C CA . ALA A 1 88 ? -13.678 9.763 14.831 1.00 97.19 88 ALA A CA 1
ATOM 675 C C . ALA A 1 88 ? -13.263 8.292 15.016 1.00 97.19 88 ALA A C 1
ATOM 677 O O . ALA A 1 88 ? -12.127 7.940 14.716 1.00 97.19 88 ALA A O 1
ATOM 678 N N . GLN A 1 89 ? -14.196 7.423 15.425 1.00 96.50 89 GLN A N 1
ATOM 679 C CA . GLN A 1 89 ? -13.903 5.999 15.593 1.00 96.50 89 GLN A CA 1
ATOM 680 C C . GLN A 1 89 ? -13.630 5.302 14.257 1.00 96.50 89 GLN A C 1
ATOM 682 O O . GLN A 1 89 ? -12.685 4.527 14.159 1.00 96.50 89 GLN A O 1
ATOM 687 N N . ALA A 1 90 ? -14.404 5.610 13.210 1.00 96.31 90 ALA A N 1
ATOM 688 C CA . ALA A 1 90 ? -14.169 5.039 11.885 1.00 96.31 90 ALA A CA 1
ATOM 689 C C . ALA A 1 90 ? -12.797 5.446 11.324 1.00 96.31 90 ALA A C 1
ATOM 691 O O . ALA A 1 90 ? -12.114 4.627 10.713 1.00 96.31 90 ALA A O 1
ATOM 692 N N . LEU A 1 91 ? -12.370 6.690 11.576 1.00 96.88 91 LEU A N 1
ATOM 693 C CA . LEU A 1 91 ? -11.050 7.170 11.176 1.00 96.88 91 LEU A CA 1
ATOM 694 C C . LEU A 1 91 ? -9.921 6.422 11.895 1.00 96.88 91 LEU A C 1
ATOM 696 O O . LEU A 1 91 ? -8.905 6.127 11.269 1.00 96.88 91 LEU A O 1
ATOM 700 N N . THR A 1 92 ? -10.094 6.088 13.176 1.00 96.75 92 THR A N 1
ATOM 701 C CA . THR A 1 92 ? -9.122 5.291 13.938 1.00 96.75 92 THR A CA 1
ATOM 702 C C . THR A 1 92 ? -8.931 3.905 13.322 1.00 96.75 92 THR A C 1
ATOM 704 O O . THR A 1 92 ? -7.796 3.534 13.031 1.00 96.75 92 THR A O 1
ATOM 707 N N . GLU A 1 93 ? -10.018 3.176 13.051 1.00 96.56 93 GLU A N 1
ATOM 708 C CA . GLU A 1 93 ? -9.953 1.830 12.452 1.00 96.56 93 GLU A CA 1
ATOM 709 C C . GLU A 1 93 ? -9.361 1.860 11.034 1.00 96.56 93 GLU A C 1
ATOM 711 O O . GLU A 1 93 ? -8.497 1.056 10.678 1.00 96.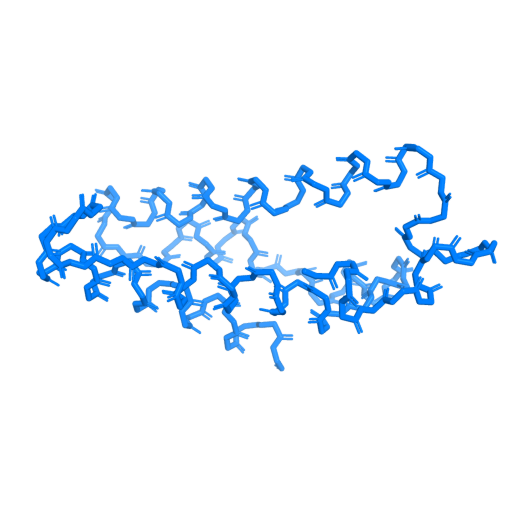56 93 GLU A O 1
ATOM 716 N N . TYR A 1 94 ? -9.777 2.838 10.222 1.00 96.94 94 TYR A N 1
ATOM 717 C CA . TYR A 1 94 ? -9.236 3.054 8.880 1.00 96.94 94 TYR A CA 1
ATOM 718 C C . TYR A 1 94 ? -7.724 3.309 8.905 1.00 96.94 94 TYR A C 1
ATOM 720 O O . TYR A 1 94 ? -6.970 2.691 8.148 1.00 96.94 94 TYR A O 1
ATOM 728 N N . ASN A 1 95 ? -7.271 4.197 9.793 1.00 97.25 95 ASN A N 1
ATOM 729 C CA . ASN A 1 95 ? -5.857 4.521 9.924 1.00 97.25 95 ASN A CA 1
ATOM 730 C C . ASN A 1 95 ? -5.048 3.331 10.444 1.00 97.25 95 ASN A C 1
ATOM 732 O O . ASN A 1 95 ? -3.954 3.106 9.935 1.00 97.25 95 ASN A O 1
ATOM 736 N N . ALA A 1 96 ? -5.588 2.549 11.383 1.00 97.12 96 ALA A N 1
ATOM 737 C CA . ALA A 1 96 ? -4.923 1.361 11.912 1.00 97.12 96 ALA A CA 1
ATOM 738 C C . ALA A 1 96 ? -4.642 0.323 10.813 1.00 97.12 96 ALA A C 1
ATOM 740 O O . ALA A 1 96 ? -3.524 -0.184 10.712 1.00 97.12 96 ALA A O 1
ATOM 741 N N . LEU A 1 97 ? -5.614 0.056 9.934 1.00 97.44 97 LEU A N 1
ATOM 742 C CA . LEU A 1 97 ? -5.430 -0.873 8.815 1.00 97.44 97 LEU A CA 1
ATOM 743 C C . LEU A 1 97 ? -4.468 -0.341 7.747 1.00 97.44 97 LEU A C 1
ATOM 745 O O . LEU A 1 97 ? -3.706 -1.117 7.168 1.00 97.44 97 LEU A O 1
ATOM 749 N N . ILE A 1 98 ? -4.462 0.970 7.488 1.00 96.94 98 ILE A N 1
ATOM 750 C CA . ILE A 1 98 ? -3.463 1.559 6.588 1.00 96.94 98 ILE A CA 1
ATOM 751 C C . ILE A 1 98 ? -2.062 1.487 7.191 1.00 96.94 98 ILE A C 1
ATOM 753 O O . ILE A 1 98 ? -1.122 1.148 6.476 1.00 96.94 98 ILE A O 1
ATOM 757 N N . ASP A 1 99 ? -1.912 1.787 8.479 1.00 97.31 99 ASP A N 1
ATOM 758 C CA . ASP A 1 99 ? -0.627 1.687 9.170 1.00 97.31 99 ASP A CA 1
ATOM 759 C C . ASP A 1 99 ? -0.111 0.242 9.142 1.00 97.31 99 ASP A C 1
ATOM 761 O O . ASP A 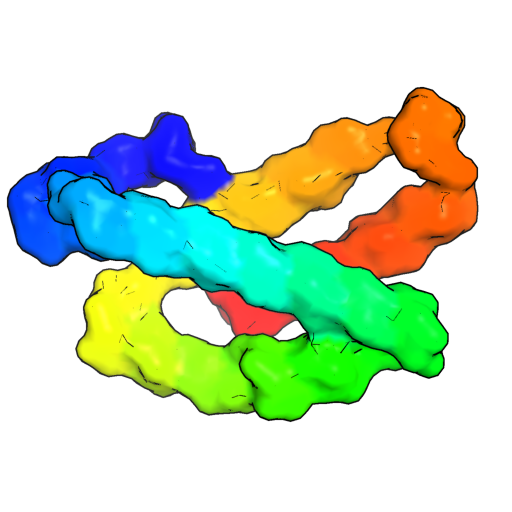1 99 ? 1.064 0.012 8.859 1.00 97.31 99 ASP A O 1
ATOM 765 N N . TYR A 1 100 ? -0.998 -0.740 9.311 1.00 97.12 100 TYR A N 1
ATOM 766 C CA . TYR A 1 100 ? -0.660 -2.152 9.166 1.00 97.12 100 TYR A CA 1
ATOM 767 C C . TYR A 1 100 ? -0.159 -2.497 7.749 1.00 97.12 100 TYR A C 1
ATOM 769 O O . TYR A 1 100 ? 0.913 -3.084 7.604 1.00 97.12 100 TYR A O 1
ATOM 777 N N . ALA A 1 101 ? -0.857 -2.045 6.700 1.00 96.06 101 ALA A N 1
ATOM 778 C CA . ALA A 1 101 ? -0.420 -2.232 5.312 1.00 96.06 101 ALA A CA 1
ATOM 779 C C . ALA A 1 101 ? 0.907 -1.512 4.988 1.00 96.06 101 ALA A C 1
ATOM 781 O O . ALA A 1 101 ? 1.702 -1.985 4.180 1.00 96.06 101 ALA A O 1
ATOM 782 N N . ILE A 1 102 ? 1.168 -0.349 5.592 1.00 96.50 102 ILE A N 1
ATOM 783 C CA . ILE A 1 102 ? 2.438 0.375 5.426 1.00 96.50 102 ILE A CA 1
ATOM 784 C C . ILE A 1 102 ? 3.585 -0.390 6.090 1.00 96.50 102 ILE A C 1
ATOM 786 O O . ILE A 1 102 ? 4.663 -0.511 5.505 1.00 96.50 102 ILE A O 1
ATOM 790 N N . ASN A 1 103 ? 3.352 -0.922 7.288 1.00 95.81 103 ASN A N 1
ATOM 791 C CA . ASN A 1 103 ? 4.354 -1.685 8.023 1.00 95.81 103 ASN A CA 1
ATOM 792 C C . ASN A 1 103 ? 4.724 -2.985 7.298 1.00 95.81 103 ASN A C 1
ATOM 794 O O . ASN A 1 103 ? 5.884 -3.374 7.331 1.00 95.81 103 ASN A O 1
ATOM 798 N N . SER A 1 104 ? 3.792 -3.616 6.575 1.00 94.25 104 SER A N 1
ATOM 799 C CA . SER A 1 104 ? 4.094 -4.800 5.757 1.00 94.25 104 SER A CA 1
ATOM 800 C C . SER A 1 104 ? 4.878 -4.491 4.470 1.00 94.25 104 SER A C 1
ATOM 802 O O . SER A 1 104 ? 5.391 -5.401 3.822 1.00 94.25 104 SER A O 1
ATOM 804 N N . LEU A 1 105 ? 4.944 -3.219 4.063 1.00 89.56 105 LEU A N 1
ATOM 805 C CA . LEU A 1 105 ? 5.666 -2.730 2.879 1.00 89.56 105 LEU A CA 1
ATOM 806 C C . LEU A 1 105 ? 7.072 -2.187 3.195 1.00 89.56 105 LEU A C 1
ATOM 808 O O . LEU A 1 105 ? 7.803 -1.839 2.256 1.00 89.56 105 LEU A O 1
ATOM 812 N N . SER A 1 106 ? 7.403 -2.066 4.484 1.00 78.56 106 SER A N 1
ATOM 813 C CA . SER A 1 106 ? 8.623 -1.433 5.000 1.00 78.56 106 SER A CA 1
ATOM 814 C C . SER A 1 106 ? 9.714 -2.450 5.326 1.00 78.56 106 SER A C 1
ATOM 816 O O . SER A 1 106 ? 9.386 -3.568 5.776 1.00 78.56 106 SER A O 1
#